Protein AF-A0AA96QPW6-F1 (afdb_monomer_lite)

Foldseek 3Di:
DPPPQPPDDDDDLRVLQLVVLVVVQVVQVVPDQDPQWPGSDLSRLQSRPWFKAAEDAADPVDAADEAPLQLQRQLVVCVVPVFWKWWDWWLFPPRDIDGGIWTADLVRYTHRSHDHGPGTGIDITFTFDPVLQVVLCVVPNGRDPPRRPCVSVVVCCGHPNDDPNGGDPRRDD

Sequence (173 aa):
MDEQIPDRAFDGDQAHLAALLWAVADIHPMRRAHPDWAYSCMEQLLLHRGHWYSPAPFPAHRERGDERHCYANATRHSRAYHLIYVEGYALGPHGLLYEHAWCARPDGTIEDPTWSDGAGLAYVGIPFTASYIAEHEQRRGTAVRLLLDPHLNDWEPLRSGWPAIAESAAANR

Structure (mmCIF, N/CA/C/O backbone):
data_AF-A0AA96QPW6-F1
#
_entry.id   AF-A0AA96QPW6-F1
#
loop_
_atom_site.group_PDB
_atom_site.id
_atom_site.type_symbol
_atom_site.label_atom_id
_atom_site.label_alt_id
_atom_site.label_comp_id
_atom_site.label_asym_id
_atom_site.label_entity_id
_atom_site.label_seq_id
_atom_site.pdbx_PDB_ins_code
_atom_site.Cartn_x
_atom_site.Cartn_y
_atom_site.Cartn_z
_atom_site.occupancy
_atom_site.B_iso_or_equiv
_atom_site.auth_seq_id
_atom_site.auth_comp_id
_atom_site.auth_asym_id
_atom_site.auth_atom_id
_atom_site.pdbx_PDB_model_num
ATOM 1 N N . MET A 1 1 ? -15.535 -7.363 20.860 1.00 34.28 1 MET A N 1
ATOM 2 C CA . MET A 1 1 ? -16.131 -8.572 20.263 1.00 34.28 1 MET A CA 1
ATOM 3 C C . MET A 1 1 ? -14.987 -9.235 19.529 1.00 34.28 1 MET A C 1
ATOM 5 O O . MET A 1 1 ? -14.546 -8.680 18.533 1.00 34.28 1 MET A O 1
ATOM 9 N N . ASP A 1 2 ? -14.412 -10.281 20.124 1.00 36.53 2 ASP A N 1
ATOM 10 C CA . ASP A 1 2 ? -13.241 -10.994 19.599 1.00 36.53 2 ASP A CA 1
ATOM 11 C C . ASP A 1 2 ? -13.639 -11.763 18.340 1.00 36.53 2 ASP A C 1
ATOM 13 O O . ASP A 1 2 ? -13.936 -12.956 18.376 1.00 36.53 2 ASP A O 1
ATOM 17 N N . GLU A 1 3 ? -13.699 -11.063 17.213 1.00 40.28 3 GLU A N 1
ATOM 18 C CA . GLU A 1 3 ? -13.632 -11.721 15.919 1.00 40.28 3 GLU A CA 1
ATOM 19 C C . GLU A 1 3 ? -12.169 -12.133 15.743 1.00 40.28 3 GLU A C 1
ATOM 21 O O . GLU A 1 3 ? -11.319 -11.339 15.343 1.00 40.28 3 GLU A O 1
ATOM 26 N N . GLN A 1 4 ? -11.862 -13.354 16.191 1.00 41.59 4 GLN A N 1
ATOM 27 C CA . GLN A 1 4 ? -10.579 -14.004 15.964 1.00 41.59 4 GLN A CA 1
ATOM 28 C C . GLN A 1 4 ? -10.261 -13.907 14.475 1.00 41.59 4 GLN A C 1
ATOM 30 O O . GLN A 1 4 ? -10.990 -14.458 13.646 1.00 41.59 4 GLN A O 1
ATOM 35 N N . ILE A 1 5 ? -9.185 -13.180 14.150 1.00 51.31 5 ILE A N 1
ATOM 36 C CA . ILE A 1 5 ? -8.600 -13.196 12.810 1.00 51.31 5 ILE A CA 1
ATOM 37 C C . ILE A 1 5 ? -8.441 -14.674 12.444 1.00 51.31 5 ILE A C 1
ATOM 39 O O . ILE A 1 5 ? -7.925 -15.426 13.279 1.00 51.31 5 ILE A O 1
ATOM 43 N N . PRO A 1 6 ? -8.935 -15.119 11.272 1.00 49.50 6 PRO A N 1
ATOM 44 C CA . PRO A 1 6 ? -8.818 -16.514 10.874 1.00 49.50 6 PRO A CA 1
ATOM 45 C C . PRO A 1 6 ? -7.376 -16.975 11.069 1.00 49.50 6 PRO A C 1
ATOM 47 O O . PRO A 1 6 ? -6.462 -16.180 10.852 1.00 49.50 6 PRO A O 1
ATOM 50 N N . ASP A 1 7 ? -7.205 -18.231 11.492 1.00 50.38 7 ASP A N 1
ATOM 51 C CA . ASP A 1 7 ? -5.924 -18.898 11.755 1.00 50.38 7 ASP A CA 1
ATOM 52 C C . ASP A 1 7 ? -5.080 -18.929 10.466 1.00 50.38 7 ASP A C 1
ATOM 54 O O . ASP A 1 7 ? -5.033 -19.904 9.716 1.00 50.38 7 ASP A O 1
ATOM 58 N N . ARG A 1 8 ? -4.529 -17.767 10.114 1.00 61.56 8 ARG A N 1
ATOM 59 C CA . ARG A 1 8 ? -3.782 -17.514 8.896 1.00 61.56 8 ARG A CA 1
ATOM 60 C C . ARG A 1 8 ? -2.329 -17.708 9.266 1.00 61.56 8 ARG A C 1
ATOM 62 O O . ARG A 1 8 ? -1.743 -16.900 9.982 1.00 61.56 8 ARG A O 1
ATOM 69 N N . ALA A 1 9 ? -1.758 -18.800 8.779 1.00 66.44 9 ALA A N 1
ATOM 70 C CA . ALA A 1 9 ? -0.334 -19.036 8.903 1.00 66.44 9 ALA A CA 1
ATOM 71 C C . ALA A 1 9 ? 0.411 -17.977 8.079 1.00 66.44 9 ALA A C 1
ATOM 73 O O . ALA A 1 9 ? 0.387 -18.007 6.849 1.00 66.44 9 ALA A O 1
ATOM 74 N N . PHE A 1 10 ? 1.039 -17.025 8.764 1.00 77.44 10 PHE A N 1
ATOM 75 C CA . PHE A 1 10 ? 2.036 -16.146 8.170 1.00 77.44 10 PHE A CA 1
ATOM 76 C C . PHE A 1 10 ? 3.399 -16.832 8.235 1.00 77.44 10 PHE A C 1
ATOM 78 O O . PHE A 1 10 ? 3.745 -17.426 9.259 1.00 77.44 10 PHE A O 1
ATOM 85 N N . ASP A 1 11 ? 4.191 -16.726 7.175 1.00 80.75 11 ASP A N 1
ATOM 86 C CA . ASP A 1 11 ? 5.573 -17.191 7.152 1.00 80.75 11 ASP A CA 1
ATOM 87 C C . ASP A 1 11 ? 6.554 -16.023 6.972 1.00 80.75 11 ASP A C 1
ATOM 89 O O . ASP A 1 11 ? 6.180 -14.914 6.583 1.00 80.75 11 ASP A O 1
ATOM 93 N N . GLY A 1 12 ? 7.814 -16.257 7.354 1.00 89.88 12 GLY A N 1
ATOM 94 C CA . GLY A 1 12 ? 8.938 -15.339 7.138 1.00 89.88 12 GLY A CA 1
ATOM 95 C C . GLY A 1 12 ? 8.624 -13.860 7.398 1.00 89.88 12 GLY A C 1
ATOM 96 O O . GLY A 1 12 ? 8.260 -13.460 8.507 1.00 89.88 12 GLY A O 1
ATOM 97 N N . ASP A 1 13 ? 8.769 -13.050 6.352 1.00 93.69 13 ASP A N 1
ATOM 98 C CA . ASP A 1 13 ? 8.591 -11.599 6.401 1.00 93.69 13 ASP A CA 1
ATOM 99 C C . ASP A 1 13 ? 7.131 -11.169 6.610 1.00 93.69 13 ASP A C 1
ATOM 101 O O . ASP A 1 13 ? 6.885 -10.128 7.222 1.00 93.69 13 ASP A O 1
ATOM 105 N N . GLN A 1 14 ? 6.145 -11.970 6.183 1.00 91.94 14 GLN A N 1
ATOM 106 C CA . GLN A 1 14 ? 4.735 -11.680 6.472 1.00 91.94 14 GLN A CA 1
ATOM 107 C C . GLN A 1 14 ? 4.437 -11.833 7.965 1.00 91.94 14 GLN A C 1
ATOM 109 O O . GLN A 1 14 ? 3.735 -11.000 8.538 1.00 91.94 14 GLN A O 1
ATOM 114 N N . ALA A 1 15 ? 5.020 -12.844 8.619 1.00 92.12 15 ALA A N 1
ATOM 115 C CA . ALA A 1 15 ? 4.881 -13.025 10.063 1.00 92.12 15 ALA A CA 1
ATOM 116 C C . ALA A 1 15 ? 5.533 -11.871 10.836 1.00 92.12 15 ALA A C 1
ATOM 118 O O . ALA A 1 15 ? 4.967 -11.380 11.814 1.00 92.12 15 ALA A O 1
ATOM 119 N N . HIS A 1 16 ? 6.691 -11.394 10.369 1.00 94.12 16 HIS A N 1
ATOM 120 C CA . HIS A 1 16 ? 7.350 -10.225 10.948 1.00 94.12 16 HIS A CA 1
ATOM 121 C C . HIS A 1 16 ? 6.497 -8.958 10.786 1.00 94.12 16 HIS A C 1
ATOM 123 O O . HIS A 1 16 ? 6.259 -8.248 11.764 1.00 94.12 16 HIS A O 1
ATOM 129 N N . LEU A 1 17 ? 5.972 -8.704 9.585 1.00 95.50 17 LEU A N 1
ATOM 130 C CA . LEU A 1 17 ? 5.077 -7.577 9.334 1.00 95.50 17 LEU A CA 1
ATOM 131 C C . LEU A 1 17 ? 3.824 -7.637 10.222 1.00 95.50 17 LEU A C 1
ATOM 133 O O . LEU A 1 17 ? 3.480 -6.642 10.859 1.00 95.50 17 LEU A O 1
ATOM 137 N N . ALA A 1 18 ? 3.182 -8.803 10.331 1.00 94.19 18 ALA A N 1
ATOM 138 C CA . ALA A 1 18 ? 2.021 -8.996 11.198 1.00 94.19 18 ALA A CA 1
ATOM 139 C C . ALA A 1 18 ? 2.353 -8.710 12.671 1.00 94.19 18 ALA A C 1
ATOM 141 O O . ALA A 1 18 ? 1.593 -8.020 13.348 1.00 94.19 18 ALA A O 1
ATOM 142 N N . ALA A 1 19 ? 3.499 -9.190 13.163 1.00 93.25 19 ALA A N 1
ATOM 143 C CA . ALA A 1 19 ? 3.938 -8.952 14.536 1.00 93.25 19 ALA A CA 1
ATOM 144 C C . ALA A 1 19 ? 4.170 -7.460 14.829 1.00 93.25 19 ALA A C 1
ATOM 146 O O . ALA A 1 19 ? 3.777 -6.977 15.891 1.00 93.25 19 ALA A O 1
ATOM 147 N N . LEU A 1 20 ? 4.763 -6.714 13.889 1.00 94.44 20 LEU A N 1
ATOM 148 C CA . LEU A 1 20 ? 4.937 -5.264 14.026 1.00 94.44 20 LEU A CA 1
ATOM 149 C C . LEU A 1 20 ? 3.591 -4.533 14.056 1.00 94.44 20 LEU A C 1
ATOM 151 O O . LEU A 1 20 ? 3.394 -3.659 14.898 1.00 94.44 20 LEU A O 1
ATOM 155 N N . LEU A 1 21 ? 2.656 -4.910 13.181 1.00 93.75 21 LEU A N 1
ATOM 156 C CA . LEU A 1 21 ? 1.317 -4.322 13.156 1.00 93.75 21 LEU A CA 1
ATOM 157 C C . LEU A 1 21 ? 0.547 -4.601 14.445 1.00 93.75 21 LEU A C 1
ATOM 159 O O . LEU A 1 21 ? -0.076 -3.683 14.967 1.00 93.75 21 LEU A O 1
ATOM 163 N N . TRP A 1 22 ? 0.638 -5.814 14.995 1.00 91.50 22 TRP A N 1
ATOM 164 C CA . TRP A 1 22 ? 0.053 -6.135 16.297 1.00 91.50 22 TRP A CA 1
ATOM 165 C C . TRP A 1 22 ? 0.667 -5.305 17.420 1.00 91.50 22 TRP A C 1
ATOM 167 O O . TRP A 1 22 ? -0.063 -4.700 18.195 1.00 91.50 22 TRP A O 1
ATOM 177 N N . ALA A 1 23 ? 1.996 -5.193 17.469 1.00 90.88 23 ALA A N 1
ATOM 178 C CA . ALA A 1 23 ? 2.666 -4.388 18.487 1.00 90.88 23 ALA A CA 1
ATOM 179 C C . ALA A 1 23 ? 2.237 -2.910 18.432 1.00 90.88 23 ALA A C 1
ATOM 181 O O . ALA A 1 23 ? 2.004 -2.290 19.470 1.00 90.88 23 ALA A O 1
ATOM 182 N N . VAL A 1 24 ? 2.091 -2.342 17.230 1.00 88.31 24 VAL A N 1
ATOM 183 C CA . VAL A 1 24 ? 1.561 -0.982 17.046 1.00 88.31 24 VAL A CA 1
ATOM 184 C C . VAL A 1 24 ? 0.086 -0.916 17.458 1.00 88.31 24 VAL A C 1
ATOM 186 O O . VAL A 1 24 ? -0.309 -0.013 18.204 1.00 88.31 24 VAL A O 1
ATOM 189 N N . ALA A 1 25 ? -0.716 -1.890 17.028 1.00 86.50 25 ALA A N 1
ATOM 190 C CA . ALA A 1 25 ? -2.132 -1.987 17.349 1.00 86.50 25 ALA A CA 1
ATOM 191 C C . ALA A 1 25 ? -2.401 -2.181 18.843 1.00 86.50 25 ALA A C 1
ATOM 193 O O . ALA A 1 25 ? -3.444 -1.735 19.283 1.00 86.50 25 ALA A O 1
ATOM 194 N N . ASP A 1 26 ? -1.492 -2.752 19.633 1.00 85.12 26 ASP A N 1
ATOM 195 C CA . ASP A 1 26 ? -1.641 -2.886 21.090 1.00 85.12 26 ASP A CA 1
ATOM 196 C C . ASP A 1 26 ? -1.308 -1.582 21.837 1.00 85.12 26 ASP A C 1
ATOM 198 O O . ASP A 1 26 ? -1.874 -1.281 22.893 1.00 85.12 26 ASP A O 1
ATOM 202 N N . ILE A 1 27 ? -0.422 -0.754 21.274 1.00 80.75 27 ILE A N 1
ATOM 203 C CA . ILE A 1 27 ? -0.050 0.549 21.845 1.00 80.75 27 ILE A CA 1
ATOM 204 C C . ILE A 1 27 ? -1.167 1.588 21.635 1.00 80.75 27 ILE A C 1
ATOM 206 O O . ILE A 1 27 ? -1.391 2.452 22.490 1.00 80.75 27 ILE A O 1
ATOM 210 N N . HIS A 1 28 ? -1.887 1.532 20.511 1.00 69.75 28 HIS A N 1
ATOM 211 C CA . HIS A 1 28 ? -2.928 2.506 20.151 1.00 69.75 28 HIS A CA 1
ATOM 212 C C . HIS A 1 28 ? -4.175 2.542 21.069 1.00 69.75 28 HIS A C 1
ATOM 214 O O . HIS A 1 28 ? -4.600 3.647 21.429 1.00 69.75 28 HIS A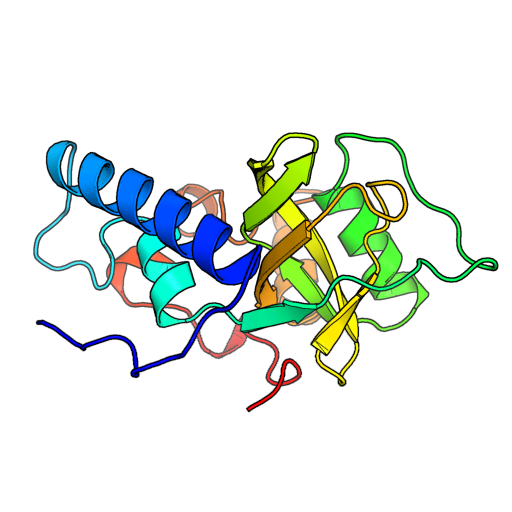 O 1
ATOM 220 N N . PRO A 1 29 ? -4.757 1.406 21.501 1.00 59.16 29 PRO A N 1
ATOM 221 C CA . PRO A 1 29 ? -5.871 1.323 22.439 1.00 59.16 29 PRO A CA 1
ATOM 222 C C . PRO A 1 29 ? -5.619 2.090 23.732 1.00 59.16 29 PRO A C 1
ATOM 224 O O . PRO A 1 29 ? -6.548 2.669 24.293 1.00 59.16 29 PRO A O 1
ATOM 227 N N . MET A 1 30 ? -4.356 2.199 24.159 1.00 50.81 30 MET A N 1
ATOM 228 C CA . MET A 1 30 ? -3.974 2.972 25.341 1.00 50.81 30 MET A CA 1
ATOM 229 C C . MET A 1 30 ? -4.157 4.488 25.176 1.00 50.81 30 MET A C 1
ATOM 231 O O . MET A 1 30 ? -4.054 5.218 26.162 1.00 50.81 30 MET A O 1
ATOM 235 N N . ARG A 1 31 ? -4.410 4.995 23.957 1.00 54.91 31 ARG A N 1
ATOM 236 C CA . ARG A 1 31 ? -4.382 6.435 23.669 1.00 54.91 31 ARG A CA 1
ATOM 237 C C . ARG A 1 31 ? -5.716 7.108 23.357 1.00 54.91 31 ARG A C 1
ATOM 239 O O . ARG A 1 31 ? -5.717 8.320 23.548 1.00 54.91 31 ARG A O 1
ATOM 246 N N . ARG A 1 32 ? -6.790 6.415 22.916 1.00 57.09 32 ARG A N 1
ATOM 247 C CA . ARG A 1 32 ? -8.178 6.949 22.696 1.00 57.09 32 ARG A CA 1
ATOM 248 C C . ARG A 1 32 ? -9.088 5.988 21.885 1.00 57.09 32 ARG A C 1
ATOM 250 O O . ARG A 1 32 ? -9.737 6.416 20.935 1.00 57.09 32 ARG A O 1
ATOM 257 N N . ALA A 1 33 ? -9.163 4.693 22.199 1.00 59.22 33 ALA A N 1
ATOM 258 C CA . ALA A 1 33 ? -10.169 3.857 21.527 1.00 59.22 33 ALA A CA 1
ATOM 259 C C . ALA A 1 33 ? -11.586 4.286 21.964 1.00 59.22 33 ALA A C 1
ATOM 261 O O . ALA A 1 33 ? -11.882 4.320 23.159 1.00 59.22 33 ALA A O 1
ATOM 262 N N . HIS A 1 34 ? -12.454 4.643 21.013 1.00 67.94 34 HIS A N 1
ATOM 263 C CA . HIS A 1 34 ? -13.874 4.850 21.296 1.00 67.94 34 HIS A CA 1
ATOM 264 C C . HIS A 1 34 ? -14.546 3.468 21.366 1.00 67.94 34 HIS A C 1
ATOM 266 O O . HIS A 1 34 ? -14.406 2.700 20.415 1.00 67.94 34 HIS A O 1
ATOM 272 N N . PRO A 1 35 ? -15.260 3.124 22.453 1.00 70.88 35 PRO A N 1
ATOM 273 C CA . PRO A 1 35 ? -15.728 1.754 22.700 1.00 70.88 35 PRO A CA 1
ATOM 274 C C . PRO A 1 35 ? -16.680 1.217 21.620 1.00 70.88 35 PRO A C 1
ATOM 276 O O . PRO A 1 35 ? -16.753 0.009 21.423 1.00 70.88 35 PRO A O 1
ATOM 279 N N . ASP A 1 36 ? -17.365 2.113 20.906 1.00 81.38 36 ASP A N 1
ATOM 280 C CA . ASP A 1 36 ? -18.332 1.759 19.858 1.00 81.38 36 ASP A CA 1
ATOM 281 C C . ASP A 1 36 ? -17.742 1.696 18.435 1.00 81.38 36 ASP A C 1
ATOM 283 O O . ASP A 1 36 ? -18.491 1.552 17.471 1.00 81.38 36 ASP A O 1
ATOM 287 N N . TRP A 1 37 ? -16.429 1.876 18.261 1.00 83.81 37 TRP A N 1
ATOM 288 C CA . TRP A 1 37 ? -15.801 1.801 16.936 1.00 83.81 37 TRP A CA 1
ATOM 289 C C . TRP A 1 37 ? -15.466 0.354 16.570 1.00 83.81 37 TRP A C 1
ATOM 291 O O . TRP A 1 37 ? -15.017 -0.419 17.413 1.00 83.81 37 TRP A O 1
ATOM 301 N N . ALA A 1 38 ? -15.654 0.002 15.296 1.00 85.12 38 ALA A N 1
ATOM 302 C CA . ALA A 1 38 ? -15.330 -1.321 14.767 1.00 85.12 38 ALA A CA 1
ATOM 303 C C . ALA A 1 38 ? -13.835 -1.670 14.895 1.00 85.12 38 ALA A C 1
ATOM 305 O O . ALA A 1 38 ? -13.500 -2.825 15.151 1.00 85.12 38 ALA A O 1
ATOM 306 N N . TYR A 1 39 ? -12.952 -0.677 14.747 1.00 85.56 39 TYR A N 1
ATOM 307 C CA . TYR A 1 39 ? -11.502 -0.818 14.893 1.00 85.56 39 TYR A CA 1
ATOM 308 C C . TYR A 1 39 ? -10.920 0.355 15.691 1.00 85.56 39 TYR A C 1
ATOM 310 O O . TYR A 1 39 ? -11.350 1.500 15.542 1.00 85.56 39 TYR A O 1
ATOM 318 N N . SER A 1 40 ? -9.903 0.101 16.516 1.00 83.00 40 SER A N 1
ATOM 319 C CA . SER A 1 40 ? -9.226 1.135 17.311 1.00 83.00 40 SER A CA 1
ATOM 320 C C . SER A 1 40 ? -8.160 1.916 16.538 1.00 83.00 40 SER A C 1
ATOM 322 O O . SER A 1 40 ? -7.797 3.019 16.947 1.00 83.00 40 SER A O 1
ATOM 324 N N . CYS A 1 41 ? -7.632 1.347 15.453 1.00 86.31 41 CYS A N 1
ATOM 325 C CA . CYS A 1 41 ? -6.579 1.930 14.621 1.00 86.31 41 CYS A CA 1
ATOM 326 C C . CYS A 1 41 ? -6.552 1.284 13.222 1.00 86.31 41 CYS A C 1
ATOM 328 O O . CYS A 1 41 ? -7.237 0.288 12.971 1.00 86.31 41 CYS A O 1
ATOM 330 N N . MET A 1 42 ? -5.763 1.856 12.306 1.00 87.00 42 MET A N 1
ATOM 331 C CA . MET A 1 42 ? -5.656 1.372 10.922 1.00 87.00 42 MET A CA 1
ATOM 332 C C . MET A 1 42 ? -4.917 0.037 10.822 1.00 87.00 42 MET A C 1
ATOM 334 O O . MET A 1 42 ? -5.247 -0.783 9.971 1.00 87.00 42 MET A O 1
ATOM 338 N N . GLU A 1 43 ? -3.954 -0.213 11.706 1.00 91.44 43 GLU A N 1
ATOM 339 C CA . GLU A 1 43 ? -3.200 -1.465 11.770 1.00 91.44 43 GLU A CA 1
ATOM 340 C C . GLU A 1 43 ? -4.129 -2.629 12.101 1.00 91.44 43 GLU A C 1
ATOM 342 O O . GLU A 1 43 ? -4.088 -3.655 11.428 1.00 91.44 43 GLU A O 1
ATOM 347 N N . GLN A 1 44 ? -5.025 -2.448 13.079 1.00 88.25 44 GLN A N 1
ATOM 348 C CA . GLN A 1 44 ? -6.034 -3.452 13.415 1.00 88.25 44 GLN A CA 1
ATOM 349 C C . GLN A 1 44 ? -6.993 -3.692 12.243 1.00 88.25 44 GLN A C 1
ATOM 351 O O . GLN A 1 44 ? -7.296 -4.840 11.918 1.00 88.25 44 GLN A O 1
ATOM 356 N N . LEU A 1 45 ? -7.436 -2.622 11.572 1.00 88.19 45 LEU A N 1
ATOM 357 C CA . LEU A 1 45 ? -8.267 -2.740 10.374 1.00 88.19 45 LEU A CA 1
ATOM 358 C C . LEU A 1 45 ? -7.560 -3.569 9.294 1.00 88.19 45 LEU A C 1
ATOM 360 O O . LEU A 1 45 ? -8.162 -4.485 8.738 1.00 88.19 45 LEU A O 1
ATOM 364 N N . LEU A 1 46 ? -6.284 -3.293 9.023 1.00 90.12 46 LEU A N 1
ATOM 365 C CA . LEU A 1 46 ? -5.489 -4.021 8.034 1.00 90.12 46 LEU A CA 1
ATOM 366 C C . LEU A 1 46 ? -5.201 -5.467 8.435 1.00 90.12 46 LEU A C 1
ATOM 368 O O . LEU A 1 46 ? -5.225 -6.341 7.577 1.00 90.12 46 LEU A O 1
ATOM 372 N N . LEU A 1 47 ? -4.979 -5.751 9.715 1.00 90.31 47 LEU A N 1
ATOM 373 C CA . LEU A 1 47 ? -4.825 -7.125 10.191 1.00 90.31 47 LEU A CA 1
ATOM 374 C C . LEU A 1 47 ? -6.100 -7.950 9.945 1.00 90.31 47 LEU A C 1
ATOM 376 O O . LEU A 1 47 ? -6.010 -9.124 9.596 1.00 90.31 47 LEU A O 1
ATOM 380 N N . HIS A 1 48 ? -7.279 -7.335 10.085 1.00 86.94 48 HIS A N 1
ATOM 381 C CA . HIS A 1 48 ? -8.570 -8.017 9.947 1.00 86.94 48 HIS A CA 1
ATOM 382 C C . HIS A 1 48 ? -9.090 -8.067 8.502 1.00 86.94 48 HIS A C 1
ATOM 384 O O . HIS A 1 48 ? -9.785 -9.012 8.130 1.00 86.94 48 HIS A O 1
ATOM 390 N N . ARG A 1 49 ? -8.824 -7.029 7.701 1.00 86.50 49 ARG A N 1
ATOM 391 C CA . ARG A 1 49 ? -9.431 -6.822 6.370 1.00 86.50 49 ARG A CA 1
ATOM 392 C C . ARG A 1 49 ? -8.417 -6.661 5.242 1.00 86.50 49 ARG A C 1
ATOM 394 O O . ARG A 1 49 ? -8.808 -6.639 4.082 1.00 86.50 49 ARG A O 1
ATOM 401 N N . GLY A 1 50 ? -7.139 -6.512 5.567 1.00 90.44 50 GLY A N 1
ATOM 402 C CA . GLY A 1 50 ? -6.079 -6.318 4.592 1.00 90.44 50 GLY A CA 1
ATOM 403 C C . GLY A 1 50 ? -5.829 -7.562 3.750 1.00 90.44 50 GLY A C 1
ATOM 404 O O . GLY A 1 50 ? -5.881 -8.699 4.222 1.00 90.44 50 GLY A O 1
ATOM 405 N N . HIS A 1 51 ? -5.493 -7.318 2.491 1.00 91.88 51 HIS A N 1
ATOM 406 C CA . HIS A 1 51 ? -5.000 -8.333 1.575 1.00 91.88 51 HIS A CA 1
ATOM 407 C C . HIS A 1 51 ? -3.486 -8.398 1.676 1.00 91.88 51 HIS A C 1
ATOM 409 O O . HIS A 1 51 ? -2.814 -7.366 1.695 1.00 91.88 51 HIS A O 1
ATOM 415 N N . TRP A 1 52 ? -2.958 -9.614 1.736 1.00 93.50 52 TRP A N 1
ATOM 416 C CA . TRP A 1 52 ? -1.523 -9.869 1.784 1.00 93.50 52 TRP A CA 1
ATOM 417 C C . TRP A 1 52 ? -0.999 -10.095 0.377 1.00 93.50 52 TRP A C 1
ATOM 419 O O . TRP A 1 52 ? -1.594 -10.852 -0.389 1.00 93.50 52 TRP A O 1
ATOM 429 N N . TYR A 1 53 ? 0.123 -9.461 0.059 1.00 94.12 53 TYR A N 1
ATOM 430 C CA . TYR A 1 53 ? 0.705 -9.517 -1.273 1.00 94.12 53 TYR A CA 1
ATOM 431 C C . TYR A 1 53 ? 2.145 -10.016 -1.241 1.00 94.12 53 TYR A C 1
ATOM 433 O O . TYR A 1 53 ? 2.871 -9.849 -0.255 1.00 94.12 53 TYR A O 1
ATOM 441 N N . SER A 1 54 ? 2.556 -10.615 -2.3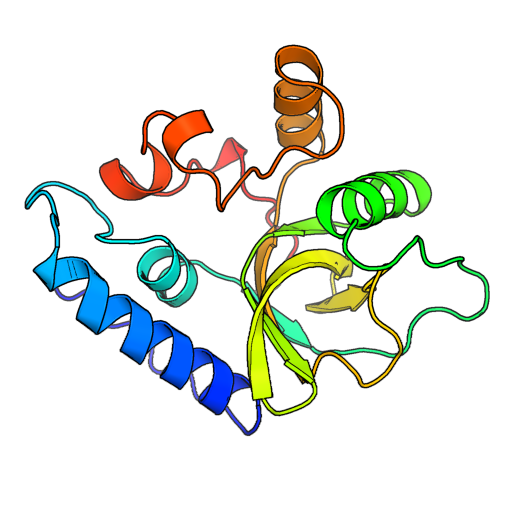54 1.00 91.69 54 SER A N 1
ATOM 442 C CA . SER A 1 54 ? 3.907 -11.138 -2.533 1.00 91.69 54 SER A CA 1
ATOM 443 C C . SER A 1 54 ? 4.775 -10.144 -3.312 1.00 91.69 54 SER A C 1
ATOM 445 O O . SER A 1 54 ? 4.361 -9.688 -4.387 1.00 91.69 54 SER A O 1
ATOM 447 N N . PRO A 1 55 ? 5.989 -9.825 -2.820 1.00 93.94 55 PRO A N 1
ATOM 448 C CA . PRO A 1 55 ? 6.976 -9.095 -3.605 1.00 93.94 55 PRO A CA 1
ATOM 449 C C . PRO A 1 55 ? 7.264 -9.819 -4.924 1.00 93.94 55 PRO A C 1
ATOM 451 O O . PRO A 1 55 ? 7.353 -11.047 -4.967 1.00 93.94 55 PRO A O 1
ATOM 454 N N . ALA A 1 56 ? 7.440 -9.059 -6.000 1.00 93.88 56 ALA A N 1
ATOM 455 C CA . ALA A 1 56 ? 7.841 -9.587 -7.298 1.00 93.88 56 ALA A CA 1
ATOM 456 C C . ALA A 1 56 ? 8.799 -8.610 -7.996 1.00 93.88 56 ALA A C 1
ATOM 458 O O . ALA A 1 56 ? 8.715 -7.405 -7.744 1.00 93.88 56 ALA A O 1
ATOM 459 N N . PRO A 1 57 ? 9.687 -9.100 -8.884 1.00 95.06 57 PRO A N 1
ATOM 460 C CA . PRO A 1 57 ? 10.542 -8.231 -9.680 1.00 95.06 57 PRO A CA 1
ATOM 461 C C . PRO A 1 57 ? 9.722 -7.229 -10.490 1.00 95.06 57 PRO A C 1
ATOM 463 O O . PRO A 1 57 ? 8.700 -7.572 -11.102 1.00 95.06 57 PRO A O 1
ATOM 466 N N . PHE A 1 58 ? 10.184 -5.987 -10.523 1.00 96.38 58 PHE A N 1
ATOM 467 C CA . PHE A 1 58 ? 9.523 -4.947 -11.288 1.00 96.38 58 PHE A CA 1
ATOM 468 C C . PHE A 1 58 ? 9.750 -5.149 -12.790 1.00 96.38 58 PHE A C 1
ATOM 470 O O . PHE A 1 58 ? 10.858 -5.492 -13.213 1.00 96.38 58 PHE A O 1
ATOM 477 N N . PRO A 1 59 ? 8.729 -4.934 -13.638 1.00 95.12 59 PRO A N 1
ATOM 478 C CA . PRO A 1 59 ? 8.885 -5.154 -15.069 1.00 95.12 59 PRO A CA 1
ATOM 479 C C . PRO A 1 59 ? 9.947 -4.235 -15.684 1.00 95.12 59 PRO A C 1
ATOM 481 O O . PRO A 1 59 ? 9.819 -3.016 -15.647 1.00 95.12 59 PRO A O 1
ATOM 484 N N . ALA A 1 60 ? 10.952 -4.823 -16.341 1.00 93.12 60 ALA A N 1
ATOM 485 C CA . ALA A 1 60 ? 12.097 -4.096 -16.905 1.00 93.12 60 ALA A CA 1
ATOM 486 C C . ALA A 1 60 ? 11.745 -3.034 -17.969 1.00 93.12 60 ALA A C 1
ATOM 488 O O . ALA A 1 60 ? 12.561 -2.172 -18.270 1.00 93.12 60 ALA A O 1
ATOM 489 N N . HIS A 1 61 ? 10.547 -3.102 -18.559 1.00 93.56 61 HIS A N 1
ATOM 490 C CA . HIS A 1 61 ? 10.063 -2.155 -19.570 1.00 93.56 61 HIS A CA 1
ATOM 491 C C . HIS A 1 61 ? 9.237 -1.000 -18.979 1.00 93.56 61 HIS A C 1
ATOM 493 O O . HIS A 1 61 ? 8.656 -0.224 -19.735 1.00 93.56 61 HIS A O 1
ATOM 499 N N . ARG A 1 62 ? 9.116 -0.922 -17.649 1.00 94.94 62 ARG A N 1
ATOM 500 C CA . ARG A 1 62 ? 8.362 0.119 -16.946 1.00 94.94 62 ARG A CA 1
ATOM 501 C C . ARG A 1 62 ? 9.321 0.997 -16.158 1.00 94.94 62 ARG A C 1
ATOM 503 O O . ARG A 1 62 ? 10.365 0.542 -15.699 1.00 94.94 62 ARG A O 1
ATOM 510 N N . GLU A 1 63 ? 8.940 2.251 -15.981 1.00 92.44 63 GLU A N 1
ATOM 511 C CA . GLU A 1 63 ? 9.719 3.218 -15.215 1.00 92.44 63 GLU A CA 1
ATOM 512 C C . GLU A 1 63 ? 9.176 3.338 -13.793 1.00 92.44 63 GLU A C 1
ATOM 514 O O . GLU A 1 63 ? 7.961 3.396 -13.576 1.00 92.44 63 GLU A O 1
ATOM 519 N N . ARG A 1 64 ? 10.090 3.394 -12.822 1.00 94.94 64 ARG A N 1
ATOM 520 C CA . ARG A 1 64 ? 9.762 3.794 -11.452 1.00 94.94 64 ARG A CA 1
ATOM 521 C C . ARG A 1 64 ? 9.703 5.313 -11.358 1.00 94.94 64 ARG A C 1
ATOM 523 O O . ARG A 1 64 ? 10.311 6.020 -12.156 1.00 94.94 64 ARG A O 1
ATOM 530 N N . GLY A 1 65 ? 8.955 5.805 -10.382 1.00 94.12 65 GLY A N 1
ATOM 531 C CA . GLY A 1 65 ? 9.006 7.205 -9.992 1.00 94.12 65 GLY A CA 1
ATOM 532 C C . GLY A 1 65 ? 9.990 7.450 -8.855 1.00 94.12 65 GLY A C 1
ATOM 533 O O . GLY A 1 65 ? 10.656 6.536 -8.371 1.00 94.12 65 GLY A O 1
ATOM 534 N N . ASP A 1 66 ? 10.041 8.702 -8.414 1.00 93.69 66 ASP A N 1
ATOM 535 C CA . ASP A 1 66 ? 10.952 9.129 -7.356 1.00 93.69 66 ASP A CA 1
ATOM 536 C C . ASP A 1 66 ? 10.613 8.488 -6.005 1.00 93.69 66 ASP A C 1
ATOM 538 O O . ASP A 1 66 ? 9.441 8.292 -5.656 1.00 93.69 66 ASP A O 1
ATOM 542 N N . GLU A 1 67 ? 11.646 8.224 -5.206 1.00 92.00 67 GLU A N 1
ATOM 543 C CA . GLU A 1 67 ? 11.492 7.780 -3.823 1.00 92.00 67 GLU A CA 1
ATOM 544 C C . GLU A 1 67 ? 10.645 8.761 -2.998 1.00 92.00 67 GLU A C 1
ATOM 546 O O . GLU A 1 67 ? 10.681 9.976 -3.204 1.00 92.00 67 GLU A O 1
ATOM 551 N N . ARG A 1 68 ? 9.926 8.231 -1.997 1.00 91.12 68 ARG A N 1
ATOM 552 C CA . ARG A 1 68 ? 9.018 8.971 -1.091 1.00 91.12 68 ARG A CA 1
ATOM 553 C C . ARG A 1 68 ? 7.750 9.528 -1.748 1.00 91.12 68 ARG A C 1
ATOM 555 O O . ARG A 1 68 ? 6.941 10.141 -1.060 1.00 91.12 68 ARG A O 1
ATOM 562 N N . HIS A 1 69 ? 7.521 9.265 -3.033 1.00 93.38 69 HIS A N 1
ATOM 563 C CA . HIS A 1 69 ? 6.290 9.631 -3.741 1.00 93.38 69 HIS A CA 1
ATOM 564 C C . HIS A 1 69 ? 5.379 8.416 -4.005 1.00 93.38 69 HIS A C 1
ATOM 566 O O . HIS A 1 69 ? 4.746 8.334 -5.057 1.00 93.38 69 HIS A O 1
ATOM 572 N N . CYS A 1 70 ? 5.291 7.465 -3.065 1.00 95.38 70 CYS A N 1
ATOM 573 C CA . CYS A 1 70 ? 4.629 6.171 -3.284 1.00 95.38 70 CYS A CA 1
ATOM 574 C C . CYS A 1 70 ? 3.167 6.270 -3.731 1.00 95.38 70 CYS A C 1
ATOM 576 O O . CYS A 1 70 ? 2.812 5.680 -4.748 1.00 95.38 70 CYS A O 1
ATOM 578 N N . TYR A 1 71 ? 2.351 7.091 -3.070 1.00 93.94 71 TYR A N 1
ATOM 579 C CA . TYR A 1 71 ? 0.945 7.311 -3.437 1.00 93.94 71 TYR A CA 1
ATOM 580 C C . TYR A 1 71 ? 0.789 7.870 -4.863 1.00 93.94 71 TYR A C 1
ATOM 582 O O . TYR A 1 71 ? -0.004 7.370 -5.665 1.00 93.94 71 TYR A O 1
ATOM 590 N N . ALA A 1 72 ? 1.602 8.870 -5.223 1.00 92.94 72 ALA A N 1
ATOM 591 C CA . ALA A 1 72 ? 1.599 9.468 -6.560 1.00 92.94 72 ALA A CA 1
ATOM 592 C C . ALA A 1 72 ? 2.062 8.474 -7.635 1.00 92.94 72 ALA A C 1
ATOM 594 O O . ALA A 1 72 ? 1.438 8.347 -8.692 1.00 92.94 72 ALA A O 1
ATOM 595 N N . ASN A 1 73 ? 3.155 7.759 -7.359 1.00 96.12 73 ASN A N 1
ATOM 596 C CA . ASN A 1 73 ? 3.735 6.782 -8.269 1.00 96.12 73 ASN A CA 1
ATOM 597 C C . ASN A 1 73 ? 2.767 5.625 -8.509 1.00 96.12 73 ASN A C 1
ATOM 599 O O . ASN A 1 73 ? 2.485 5.314 -9.662 1.00 96.12 73 ASN A O 1
ATOM 603 N N . ALA A 1 74 ? 2.205 5.039 -7.451 1.00 96.06 74 ALA A N 1
ATOM 604 C CA . ALA A 1 74 ? 1.240 3.949 -7.545 1.00 96.06 74 ALA A CA 1
ATOM 605 C C . ALA A 1 74 ? -0.053 4.379 -8.248 1.00 96.06 74 ALA A C 1
ATOM 607 O O . ALA A 1 74 ? -0.575 3.629 -9.069 1.00 96.06 74 ALA A O 1
ATOM 608 N N . THR A 1 75 ? -0.537 5.603 -8.027 1.00 94.06 75 THR A N 1
ATOM 609 C CA . THR A 1 75 ? -1.723 6.109 -8.737 1.00 94.06 75 THR A CA 1
ATOM 610 C C . THR A 1 75 ? -1.461 6.282 -10.236 1.00 94.06 75 THR A C 1
ATOM 612 O O . THR A 1 75 ? -2.274 5.886 -11.071 1.00 94.06 75 THR A O 1
ATOM 615 N N . ARG A 1 76 ? -0.309 6.852 -10.616 1.00 93.81 76 ARG A N 1
ATOM 616 C CA . ARG A 1 76 ? 0.086 6.977 -12.029 1.00 93.81 76 ARG A CA 1
ATOM 617 C C . ARG A 1 76 ? 0.287 5.604 -12.673 1.00 93.81 76 ARG A C 1
ATOM 619 O O . ARG A 1 76 ? -0.157 5.387 -13.799 1.00 93.81 76 ARG A O 1
ATOM 626 N N . HIS A 1 77 ? 0.931 4.688 -11.956 1.00 95.94 77 HIS A N 1
ATOM 627 C CA . HIS A 1 77 ? 1.258 3.345 -12.431 1.00 95.94 77 HIS A CA 1
ATOM 628 C C . HIS A 1 77 ? 0.010 2.483 -12.630 1.00 95.94 77 HIS A C 1
ATOM 630 O O . HIS A 1 77 ? -0.137 1.852 -13.676 1.00 95.94 77 HIS A O 1
ATOM 636 N N . SER A 1 78 ? -0.938 2.523 -11.690 1.00 94.81 78 SER A N 1
ATOM 637 C CA . SER A 1 78 ? -2.207 1.794 -11.803 1.00 94.81 78 SER A CA 1
ATOM 638 C C . SER A 1 78 ? -3.008 2.237 -13.025 1.00 94.81 78 SER A C 1
ATOM 640 O O . SER A 1 78 ? -3.532 1.399 -13.756 1.00 94.81 78 SER A O 1
ATOM 642 N N . ARG A 1 79 ? -3.028 3.543 -13.315 1.00 92.81 79 ARG A N 1
ATOM 643 C CA . ARG A 1 79 ? -3.680 4.114 -14.503 1.00 92.81 79 ARG A CA 1
ATOM 644 C C . ARG A 1 79 ? -2.997 3.713 -15.799 1.00 92.81 79 ARG A C 1
ATOM 646 O O . ARG A 1 79 ? -3.682 3.334 -16.743 1.00 92.81 79 ARG A O 1
ATOM 653 N N . ALA A 1 80 ? -1.670 3.805 -15.842 1.00 94.69 80 ALA A N 1
ATOM 654 C CA . ALA A 1 80 ? -0.894 3.516 -17.044 1.00 94.69 80 ALA A CA 1
ATOM 655 C C . ALA A 1 80 ? -0.986 2.041 -17.462 1.00 94.69 80 ALA A C 1
ATOM 657 O O . ALA A 1 80 ? -0.991 1.743 -18.653 1.00 94.69 80 ALA A O 1
ATOM 658 N N . TYR A 1 81 ? -1.075 1.130 -16.490 1.00 94.62 81 TYR A N 1
ATOM 659 C CA . TYR A 1 81 ? -0.998 -0.313 -16.734 1.00 94.62 81 TYR A CA 1
ATOM 660 C C . TYR A 1 81 ? -2.257 -1.090 -16.338 1.00 94.62 81 TYR A C 1
ATOM 662 O O . TYR A 1 81 ? -2.232 -2.319 -16.346 1.00 94.62 81 TYR A O 1
ATOM 670 N N . HIS A 1 82 ? -3.346 -0.392 -16.006 1.00 93.00 82 HIS A N 1
ATOM 671 C CA . HIS A 1 82 ? -4.618 -0.975 -15.565 1.00 93.00 82 HIS A CA 1
ATOM 672 C C . HIS A 1 82 ? -4.461 -1.980 -14.409 1.00 93.00 82 HIS A C 1
ATOM 674 O O . HIS A 1 82 ? -5.083 -3.042 -14.398 1.00 93.00 82 HIS A O 1
ATOM 680 N N . LEU A 1 83 ? -3.606 -1.640 -13.442 1.00 94.44 83 LEU A N 1
ATOM 681 C CA . LEU A 1 83 ? -3.372 -2.438 -12.238 1.00 94.44 83 LEU A CA 1
ATOM 682 C C . LEU A 1 83 ? -4.262 -1.979 -11.082 1.00 94.44 83 LEU A C 1
ATOM 684 O O . LEU A 1 83 ? -4.835 -0.890 -11.104 1.00 94.44 83 LEU A O 1
ATOM 688 N N . ILE A 1 84 ? -4.347 -2.807 -10.045 1.00 94.94 84 ILE A N 1
ATOM 689 C CA . ILE A 1 84 ? -5.103 -2.499 -8.832 1.00 94.94 84 ILE A CA 1
ATOM 690 C C . ILE A 1 84 ? -4.237 -1.601 -7.955 1.00 94.94 84 ILE A C 1
ATOM 692 O O . ILE A 1 84 ? -3.151 -2.008 -7.561 1.00 94.94 84 ILE A O 1
ATOM 696 N N . TYR A 1 85 ? -4.690 -0.392 -7.640 1.00 95.19 85 TYR A N 1
ATOM 697 C CA . TYR A 1 85 ? -4.008 0.466 -6.670 1.00 95.19 85 TYR A CA 1
ATOM 698 C C . TYR A 1 85 ? -4.282 -0.025 -5.247 1.00 95.19 85 TYR A C 1
ATOM 700 O O . TYR A 1 85 ? -5.425 -0.345 -4.920 1.00 95.19 85 TYR A O 1
ATOM 708 N N . VAL A 1 86 ? -3.251 -0.071 -4.408 1.00 95.81 86 VAL A N 1
ATOM 709 C CA . VAL A 1 86 ? -3.336 -0.565 -3.031 1.00 95.81 86 VAL A CA 1
ATOM 710 C C . VAL A 1 86 ? -2.621 0.406 -2.099 1.00 95.81 86 VAL A C 1
ATOM 712 O O . VAL A 1 86 ? -1.521 0.859 -2.417 1.00 95.81 86 VAL A O 1
ATOM 715 N N . GLU A 1 87 ? -3.218 0.679 -0.938 1.00 95.31 87 GLU A N 1
ATOM 716 C CA . GLU A 1 87 ? -2.538 1.342 0.183 1.00 95.31 87 GLU A CA 1
ATOM 717 C C . GLU A 1 87 ? -2.526 0.446 1.413 1.00 95.31 87 GLU A C 1
ATOM 719 O O . GLU A 1 87 ? -3.471 -0.308 1.659 1.00 95.31 87 GLU A O 1
ATOM 724 N N . GLY A 1 88 ? -1.473 0.556 2.214 1.00 95.81 88 GLY A N 1
ATOM 725 C CA . GLY A 1 88 ? -1.342 -0.191 3.453 1.00 95.81 88 GLY A CA 1
ATOM 726 C C . GLY A 1 88 ? 0.051 -0.084 4.038 1.00 95.81 88 GLY A C 1
ATOM 727 O O . GLY A 1 88 ? 0.709 0.948 3.915 1.00 95.81 88 GLY A O 1
ATOM 728 N N . TYR A 1 89 ? 0.501 -1.164 4.664 1.00 96.94 89 TYR A N 1
ATOM 729 C CA . TYR A 1 89 ? 1.831 -1.254 5.241 1.00 96.94 89 TYR A CA 1
ATOM 730 C C . TYR A 1 89 ? 2.721 -2.213 4.460 1.00 96.94 89 TYR A C 1
ATOM 732 O O . TYR A 1 89 ? 2.291 -3.286 4.029 1.00 96.94 89 TYR A O 1
ATOM 740 N N . ALA A 1 90 ? 3.987 -1.832 4.329 1.00 96.94 90 ALA A N 1
ATOM 741 C CA . ALA A 1 90 ? 5.041 -2.664 3.779 1.00 96.94 90 ALA A CA 1
ATOM 742 C C . ALA A 1 90 ? 6.177 -2.834 4.792 1.00 96.94 90 ALA A C 1
ATOM 744 O O . ALA A 1 90 ? 6.542 -1.895 5.507 1.00 96.94 90 ALA A O 1
ATOM 745 N N . LEU A 1 91 ? 6.755 -4.032 4.825 1.00 96.88 91 LEU A N 1
ATOM 746 C CA . LEU A 1 91 ? 8.023 -4.293 5.490 1.00 96.88 91 LEU A CA 1
ATOM 747 C C . LEU A 1 91 ? 9.145 -3.913 4.522 1.00 96.88 91 LEU A C 1
ATOM 749 O O . LEU A 1 91 ? 9.334 -4.573 3.502 1.00 96.88 91 LEU A O 1
ATOM 753 N N . GLY A 1 92 ? 9.834 -2.817 4.811 1.00 93.19 92 GLY A N 1
ATOM 754 C CA . GLY A 1 92 ? 10.894 -2.273 3.969 1.00 93.19 92 GLY A CA 1
ATOM 755 C C . GLY A 1 92 ? 12.295 -2.749 4.364 1.00 93.19 92 GLY A C 1
ATOM 756 O O . GLY A 1 92 ? 12.453 -3.677 5.170 1.00 93.19 92 GLY A O 1
ATOM 757 N N . PRO A 1 93 ? 13.338 -2.072 3.850 1.00 86.50 93 PRO A N 1
ATOM 758 C CA . PRO A 1 93 ? 14.720 -2.388 4.171 1.00 86.50 93 PRO A CA 1
ATOM 759 C C . PRO A 1 93 ? 14.964 -2.380 5.679 1.00 86.50 93 PRO A C 1
ATOM 761 O O . PRO A 1 93 ? 14.394 -1.576 6.418 1.00 86.50 93 PRO A O 1
ATOM 764 N N . HIS A 1 94 ? 15.836 -3.278 6.135 1.00 88.25 94 HIS A N 1
ATOM 765 C CA . HIS A 1 94 ? 16.153 -3.464 7.555 1.00 88.25 94 HIS A CA 1
ATOM 766 C C . HIS A 1 94 ? 14.965 -3.913 8.428 1.00 88.25 94 HIS A C 1
ATOM 768 O O . HIS A 1 94 ? 15.061 -3.846 9.651 1.00 88.25 94 HIS A O 1
ATOM 774 N N . GLY A 1 95 ? 13.870 -4.394 7.825 1.00 87.94 95 GLY A N 1
ATOM 775 C CA . GLY A 1 95 ? 12.711 -4.906 8.558 1.00 87.94 95 GLY A CA 1
ATOM 776 C C . GLY A 1 95 ? 11.884 -3.809 9.228 1.00 87.94 95 GLY A C 1
ATOM 777 O O . GLY A 1 95 ? 11.267 -4.054 10.261 1.00 87.94 95 GLY A O 1
ATOM 778 N N . LEU A 1 96 ? 11.904 -2.592 8.681 1.00 92.75 96 LEU A N 1
ATOM 779 C CA . LEU A 1 96 ? 11.139 -1.464 9.209 1.00 92.75 96 LEU A CA 1
ATOM 780 C C . LEU A 1 96 ? 9.745 -1.390 8.578 1.00 92.75 96 LEU A C 1
ATOM 782 O O . LEU A 1 96 ? 9.560 -1.708 7.404 1.00 92.75 96 LEU A O 1
ATOM 786 N N . LEU A 1 97 ? 8.770 -0.942 9.368 1.00 95.06 97 LEU A N 1
ATOM 787 C CA . LEU A 1 97 ? 7.385 -0.759 8.944 1.00 95.06 97 LEU A CA 1
ATOM 788 C C . LEU A 1 97 ? 7.209 0.591 8.234 1.00 95.06 97 LEU A C 1
ATOM 790 O O . LEU A 1 97 ? 7.573 1.628 8.791 1.00 95.06 97 LEU A O 1
ATOM 794 N N . TYR A 1 98 ? 6.604 0.587 7.045 1.00 95.19 98 TYR A N 1
ATOM 795 C CA . TYR A 1 98 ? 6.306 1.802 6.284 1.00 95.19 98 TYR A CA 1
ATOM 796 C C . TYR A 1 98 ? 4.856 1.843 5.826 1.00 95.19 98 TYR A C 1
ATOM 798 O O . TYR A 1 98 ? 4.354 0.880 5.251 1.00 95.19 98 TYR A O 1
ATOM 806 N N . GLU A 1 99 ? 4.217 2.994 6.017 1.00 95.19 99 GLU A N 1
ATOM 807 C CA . GLU A 1 99 ? 3.019 3.367 5.268 1.00 95.19 99 GLU A CA 1
ATOM 808 C C . GLU A 1 99 ? 3.378 3.475 3.785 1.00 95.19 99 GLU A C 1
ATOM 810 O O . GLU A 1 99 ? 4.304 4.208 3.419 1.00 95.19 99 GLU A O 1
ATOM 815 N N . HIS A 1 100 ? 2.671 2.751 2.924 1.00 96.69 100 HIS A N 1
ATOM 816 C CA . HIS A 1 100 ? 3.073 2.626 1.532 1.00 96.69 100 HIS A CA 1
ATOM 817 C C . HIS A 1 100 ? 1.898 2.427 0.581 1.00 96.69 100 HIS A C 1
ATOM 819 O O . HIS A 1 100 ? 0.808 2.009 0.975 1.00 96.69 100 HIS A O 1
ATOM 825 N N . ALA A 1 101 ? 2.154 2.705 -0.695 1.00 96.69 101 ALA A N 1
ATOM 826 C CA . ALA A 1 101 ? 1.221 2.461 -1.783 1.00 96.69 101 ALA A CA 1
ATOM 827 C C . ALA A 1 101 ? 1.931 1.767 -2.947 1.00 96.69 101 ALA A C 1
ATOM 829 O O . ALA A 1 101 ? 3.061 2.110 -3.303 1.00 96.69 101 ALA A O 1
ATOM 830 N N . TRP A 1 102 ? 1.252 0.795 -3.546 1.00 97.50 102 TRP A N 1
ATOM 831 C CA . TRP A 1 102 ? 1.767 -0.029 -4.637 1.00 97.50 102 TRP A CA 1
ATOM 832 C C . TRP A 1 102 ? 0.646 -0.394 -5.608 1.00 97.50 102 TRP A C 1
ATOM 834 O O . TRP A 1 102 ? -0.509 0.007 -5.452 1.00 97.50 102 TRP A O 1
ATOM 844 N N . CYS A 1 103 ? 0.996 -1.137 -6.651 1.00 97.06 103 CYS A N 1
ATOM 845 C CA . CYS A 1 103 ? 0.028 -1.755 -7.541 1.00 97.06 103 CYS A CA 1
ATOM 846 C C . CYS A 1 103 ? 0.031 -3.268 -7.346 1.00 97.06 103 CYS A C 1
ATOM 848 O O . CYS A 1 103 ? 1.093 -3.864 -7.222 1.00 97.06 103 CYS A O 1
ATOM 850 N N . ALA A 1 104 ? -1.134 -3.899 -7.353 1.00 96.31 104 ALA A N 1
ATOM 851 C CA . ALA A 1 104 ? -1.272 -5.345 -7.330 1.00 96.31 104 ALA A CA 1
ATOM 852 C C . ALA A 1 104 ? -1.753 -5.871 -8.683 1.00 96.31 104 ALA A C 1
ATOM 854 O O . ALA A 1 104 ? -2.536 -5.231 -9.397 1.00 96.31 104 ALA A O 1
ATOM 855 N N . ARG A 1 105 ? -1.273 -7.064 -9.020 1.00 93.38 105 ARG A N 1
ATOM 856 C CA . ARG A 1 105 ? -1.791 -7.890 -10.105 1.00 93.38 105 ARG A CA 1
ATOM 857 C C . ARG A 1 105 ? -2.879 -8.828 -9.567 1.00 93.38 105 ARG A C 1
ATOM 859 O O . ARG A 1 105 ? -2.893 -9.117 -8.370 1.00 93.38 105 ARG A O 1
ATOM 866 N N . PRO A 1 106 ? -3.756 -9.361 -10.438 1.00 88.88 106 PRO A N 1
ATOM 867 C CA . PRO A 1 106 ? -4.800 -10.302 -10.023 1.00 88.88 106 PRO A CA 1
ATOM 868 C C . PRO A 1 106 ? -4.284 -11.589 -9.361 1.00 88.88 106 PRO A C 1
ATOM 870 O O . PRO A 1 106 ? -5.034 -12.269 -8.672 1.00 88.88 106 PRO A O 1
ATOM 873 N N . ASP A 1 107 ? -3.016 -11.951 -9.567 1.00 89.50 107 ASP A N 1
ATOM 874 C CA . ASP A 1 107 ? -2.388 -13.119 -8.941 1.00 89.50 107 ASP A CA 1
ATOM 875 C C . ASP A 1 107 ? -1.878 -12.854 -7.510 1.00 89.50 107 ASP A C 1
ATOM 877 O O . ASP A 1 107 ? -1.369 -13.768 -6.868 1.00 89.50 107 ASP A O 1
ATOM 881 N N . GLY A 1 108 ? -2.031 -11.630 -6.989 1.00 89.44 108 GLY A N 1
ATOM 882 C CA . GLY A 1 108 ? -1.551 -11.238 -5.661 1.00 89.44 108 GLY A CA 1
ATOM 883 C C . GLY A 1 108 ? -0.078 -10.815 -5.617 1.00 89.44 108 GLY A C 1
ATOM 884 O O . GLY A 1 108 ? 0.419 -10.457 -4.547 1.00 89.44 108 GLY A O 1
ATOM 885 N N . THR A 1 109 ? 0.625 -10.800 -6.755 1.00 94.56 109 THR A N 1
ATOM 886 C CA . THR A 1 109 ? 1.955 -10.185 -6.853 1.00 94.56 109 THR A CA 1
ATOM 887 C C . THR A 1 109 ? 1.850 -8.675 -6.998 1.00 94.56 109 THR A C 1
ATOM 889 O O . THR A 1 109 ? 0.869 -8.149 -7.533 1.00 94.56 109 THR A O 1
ATOM 892 N N . ILE A 1 110 ? 2.875 -7.958 -6.543 1.00 96.25 110 ILE A N 1
ATOM 893 C CA . ILE A 1 110 ? 2.895 -6.498 -6.639 1.00 96.25 110 ILE A CA 1
ATOM 894 C C . ILE A 1 110 ? 3.790 -5.976 -7.761 1.00 96.25 110 ILE A C 1
ATOM 896 O O . ILE A 1 110 ? 4.715 -6.631 -8.240 1.00 96.25 110 ILE A O 1
ATOM 900 N N . GLU A 1 111 ? 3.541 -4.723 -8.108 1.00 97.12 111 GLU A N 1
ATOM 901 C CA . GLU A 1 111 ? 4.469 -3.817 -8.752 1.00 97.12 111 GLU A CA 1
ATOM 902 C C . GLU A 1 111 ? 4.600 -2.577 -7.871 1.00 97.12 111 GLU A C 1
ATOM 904 O O . GLU A 1 111 ? 3.646 -1.815 -7.710 1.00 97.12 111 GLU A O 1
ATOM 909 N N . ASP A 1 112 ? 5.784 -2.382 -7.295 1.00 97.19 112 ASP A N 1
ATOM 910 C CA . ASP A 1 112 ? 6.109 -1.207 -6.491 1.00 97.19 112 ASP A CA 1
ATOM 911 C C . ASP A 1 112 ? 6.818 -0.166 -7.369 1.00 97.19 112 ASP A C 1
ATOM 913 O O . ASP A 1 112 ? 8.011 -0.297 -7.636 1.00 97.19 112 ASP A O 1
ATOM 917 N N . PRO A 1 113 ? 6.138 0.881 -7.858 1.00 97.19 113 PRO A N 1
ATOM 918 C CA . PRO A 1 113 ? 6.772 1.863 -8.729 1.00 97.19 113 PRO A CA 1
ATOM 919 C C . PRO A 1 113 ? 7.693 2.834 -7.976 1.00 97.19 113 PRO A C 1
ATOM 921 O O . PRO A 1 113 ? 8.100 3.827 -8.570 1.00 97.19 113 PRO A O 1
ATOM 924 N N . THR A 1 114 ? 7.994 2.607 -6.693 1.00 96.94 114 THR A N 1
ATOM 925 C CA . THR A 1 114 ? 8.784 3.528 -5.857 1.00 96.94 114 THR A CA 1
ATOM 926 C C . THR A 1 114 ? 10.054 2.890 -5.330 1.00 96.94 114 THR A C 1
ATOM 928 O O . THR A 1 114 ? 11.131 3.455 -5.490 1.00 96.94 114 THR A O 1
ATOM 931 N N . TRP A 1 115 ? 9.950 1.732 -4.686 1.00 95.88 115 TRP A N 1
ATOM 932 C CA . TRP A 1 115 ? 11.116 1.050 -4.136 1.00 95.88 115 TRP A CA 1
ATOM 933 C C . TRP A 1 115 ? 11.828 0.209 -5.184 1.00 95.88 115 TRP A C 1
ATOM 935 O O . TRP A 1 115 ? 11.203 -0.267 -6.120 1.00 95.88 115 TRP A O 1
ATOM 945 N N . SER A 1 116 ? 13.137 0.016 -5.037 1.00 93.62 116 SER A N 1
ATOM 946 C CA . SER A 1 116 ? 13.910 -0.906 -5.872 1.00 93.62 116 SER A CA 1
ATOM 947 C C . SE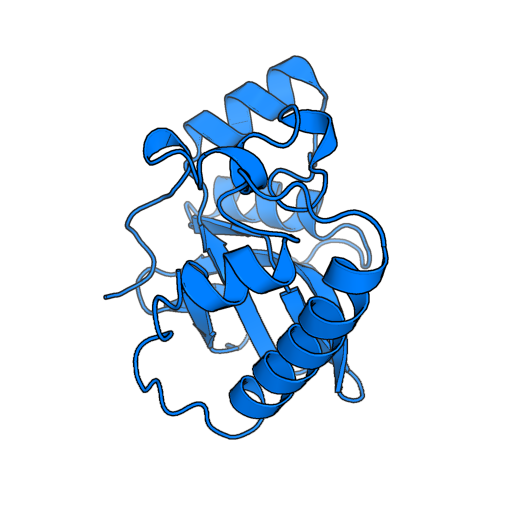R A 1 116 ? 13.562 -2.372 -5.578 1.00 93.62 116 SER A C 1
ATOM 949 O O . SER A 1 116 ? 13.002 -2.706 -4.533 1.00 93.62 116 SER A O 1
ATOM 951 N N . ASP A 1 117 ? 13.895 -3.269 -6.512 1.00 92.19 117 ASP A N 1
ATOM 952 C CA . ASP A 1 117 ? 13.662 -4.703 -6.318 1.00 92.19 117 ASP A CA 1
ATOM 953 C C . ASP A 1 117 ? 14.397 -5.214 -5.074 1.00 92.19 117 ASP A C 1
ATOM 955 O O . ASP A 1 117 ? 15.567 -4.902 -4.850 1.00 92.19 117 ASP A O 1
ATOM 959 N N . GLY A 1 118 ? 13.690 -6.008 -4.268 1.00 89.69 118 GLY A N 1
ATOM 960 C CA . GLY A 1 118 ? 14.206 -6.572 -3.020 1.00 89.69 118 GLY A CA 1
ATOM 961 C C . GLY A 1 118 ? 14.205 -5.618 -1.823 1.00 89.69 118 GLY A C 1
ATOM 962 O O . GLY A 1 118 ? 14.546 -6.051 -0.727 1.00 89.69 118 GLY A O 1
ATOM 963 N N . ALA A 1 119 ? 13.815 -4.349 -1.985 1.00 94.12 119 ALA A N 1
ATOM 964 C CA . ALA A 1 119 ? 13.699 -3.428 -0.854 1.00 94.12 119 ALA A CA 1
ATOM 965 C C . ALA A 1 119 ? 12.468 -3.720 0.019 1.00 94.12 119 ALA A C 1
ATOM 967 O O . ALA A 1 119 ? 12.551 -3.614 1.240 1.00 94.12 119 ALA A O 1
ATOM 968 N N . GLY A 1 120 ? 11.340 -4.095 -0.589 1.00 95.44 120 GLY A N 1
ATOM 969 C CA . GLY A 1 120 ? 10.151 -4.516 0.144 1.00 95.44 120 GLY A CA 1
ATOM 970 C C . GLY A 1 120 ? 10.058 -6.030 0.281 1.00 95.44 120 GLY A C 1
ATOM 971 O O . GLY A 1 120 ? 10.180 -6.767 -0.697 1.00 95.44 120 GLY A O 1
ATOM 972 N N . LEU A 1 121 ? 9.833 -6.471 1.513 1.00 94.88 121 LEU A N 1
ATOM 973 C CA . LEU A 1 121 ? 9.900 -7.865 1.941 1.00 94.88 121 LEU A CA 1
ATOM 974 C C . LEU A 1 121 ? 8.510 -8.488 2.133 1.00 94.88 121 LEU A C 1
ATOM 976 O O . LEU A 1 121 ? 8.301 -9.661 1.844 1.00 94.88 121 LEU A O 1
ATOM 980 N N . ALA A 1 122 ? 7.536 -7.699 2.582 1.00 95.38 122 ALA A N 1
ATOM 981 C CA . ALA A 1 122 ? 6.150 -8.124 2.763 1.00 95.38 122 ALA A CA 1
ATOM 982 C C . ALA A 1 122 ? 5.208 -6.924 2.667 1.00 95.38 122 ALA A C 1
ATOM 984 O O . ALA A 1 122 ? 5.613 -5.795 2.943 1.00 95.38 122 ALA A O 1
ATOM 985 N N . TYR A 1 123 ? 3.955 -7.167 2.283 1.00 96.88 123 TYR A N 1
ATOM 986 C CA . TYR A 1 123 ? 2.976 -6.118 2.010 1.00 96.88 123 TYR A CA 1
ATOM 987 C C . TYR A 1 123 ? 1.583 -6.555 2.462 1.00 96.88 123 TYR A C 1
ATOM 989 O O . TYR A 1 123 ? 1.143 -7.660 2.134 1.00 96.88 123 TYR A O 1
ATOM 997 N N . VAL A 1 124 ? 0.872 -5.672 3.162 1.00 96.19 124 VAL A N 1
ATOM 998 C CA . VAL A 1 124 ? -0.540 -5.852 3.515 1.00 96.19 124 VAL A CA 1
ATOM 999 C C . VAL A 1 124 ? -1.301 -4.550 3.317 1.00 96.19 124 VAL A C 1
ATOM 1001 O O . VAL A 1 124 ? -0.903 -3.507 3.833 1.00 96.19 124 VAL A O 1
ATOM 1004 N N . GLY A 1 125 ? -2.392 -4.589 2.557 1.00 95.12 125 GLY A N 1
ATOM 1005 C CA . GLY A 1 125 ? -3.106 -3.373 2.175 1.00 95.12 125 GLY A CA 1
ATOM 1006 C C . GLY A 1 125 ? -4.526 -3.599 1.684 1.00 95.12 125 GLY A C 1
ATOM 1007 O O . GLY A 1 125 ? -4.948 -4.729 1.444 1.00 95.12 125 GLY A O 1
ATOM 1008 N N . ILE A 1 126 ? -5.256 -2.501 1.511 1.00 92.31 126 ILE A N 1
ATOM 1009 C CA . ILE A 1 126 ? -6.605 -2.491 0.948 1.00 92.31 126 ILE A CA 1
ATOM 1010 C C . ILE A 1 126 ? -6.531 -2.084 -0.528 1.00 92.31 126 ILE A C 1
ATOM 1012 O O . ILE A 1 126 ? -5.975 -1.027 -0.841 1.00 92.31 126 ILE A O 1
ATOM 1016 N N . PRO A 1 127 ? -7.060 -2.903 -1.453 1.00 93.12 127 PRO A N 1
ATOM 1017 C CA . PRO A 1 127 ? -7.141 -2.549 -2.861 1.00 93.12 127 PRO A CA 1
ATOM 1018 C C . PRO A 1 127 ? -8.291 -1.570 -3.114 1.00 93.12 127 PRO A C 1
ATOM 1020 O O . PRO A 1 127 ? -9.404 -1.776 -2.637 1.00 93.12 127 PRO A O 1
ATOM 1023 N N . PHE A 1 128 ? -8.061 -0.541 -3.926 1.00 90.19 128 PHE A N 1
ATOM 1024 C CA . PHE A 1 128 ? -9.048 0.501 -4.206 1.00 90.19 128 PHE A CA 1
ATOM 1025 C C . PHE A 1 128 ? -9.604 0.444 -5.624 1.00 90.19 128 PHE A C 1
ATOM 1027 O O . PHE A 1 128 ? -8.897 0.140 -6.589 1.00 90.19 128 PHE A O 1
ATOM 1034 N N . THR A 1 129 ? -10.878 0.812 -5.771 1.00 87.44 129 THR A N 1
ATOM 1035 C CA . THR A 1 129 ? -11.490 1.007 -7.090 1.00 87.44 129 THR A CA 1
ATOM 1036 C C . THR A 1 129 ? -11.010 2.308 -7.742 1.00 87.44 129 THR A C 1
ATOM 1038 O O . THR A 1 129 ? -10.836 3.338 -7.088 1.00 87.44 129 THR A O 1
ATOM 1041 N N . ALA A 1 130 ? -10.839 2.295 -9.068 1.00 85.88 130 ALA A N 1
ATOM 1042 C CA . ALA A 1 130 ? -10.410 3.479 -9.818 1.00 85.88 130 ALA A CA 1
ATOM 1043 C C . ALA A 1 130 ? -11.374 4.671 -9.658 1.00 85.88 130 ALA A C 1
ATOM 1045 O O . ALA A 1 130 ? -10.933 5.820 -9.611 1.00 85.88 130 ALA A O 1
ATOM 1046 N N . SER A 1 131 ? -12.680 4.400 -9.542 1.00 85.00 131 SER A N 1
ATOM 1047 C CA . SER A 1 131 ? -13.707 5.414 -9.283 1.00 85.00 131 SER A CA 1
ATOM 1048 C C . SER A 1 131 ? -13.531 6.078 -7.920 1.00 85.00 131 SER A C 1
ATOM 1050 O O . SER A 1 131 ? -13.613 7.300 -7.836 1.00 85.00 131 SER A O 1
ATOM 1052 N N . TYR A 1 132 ? -13.231 5.297 -6.878 1.00 85.81 132 TYR A N 1
ATOM 1053 C CA . TYR A 1 132 ? -13.023 5.828 -5.533 1.00 85.81 132 TYR A CA 1
ATOM 1054 C C . TYR A 1 132 ? -11.790 6.738 -5.478 1.00 85.81 132 TYR A C 1
ATOM 1056 O O . TYR A 1 132 ? -11.855 7.837 -4.931 1.00 85.81 132 TYR A O 1
ATOM 1064 N N . ILE A 1 133 ? -10.692 6.335 -6.129 1.00 86.81 133 ILE A N 1
ATOM 1065 C CA . ILE A 1 133 ? -9.477 7.158 -6.251 1.00 86.81 133 ILE A CA 1
ATOM 1066 C C . ILE A 1 133 ? -9.792 8.472 -6.980 1.00 86.81 133 ILE A C 1
ATOM 1068 O O . ILE A 1 133 ? -9.434 9.548 -6.505 1.00 86.81 133 ILE A O 1
ATOM 1072 N N . ALA A 1 134 ? -10.484 8.400 -8.122 1.00 84.94 134 ALA A N 1
ATOM 1073 C CA . ALA A 1 134 ? -10.808 9.575 -8.930 1.00 84.94 134 ALA A CA 1
ATOM 1074 C C . ALA A 1 134 ? -11.694 10.586 -8.181 1.00 84.94 134 ALA A C 1
ATOM 1076 O O . ALA A 1 134 ? -11.444 11.787 -8.261 1.00 84.94 134 ALA A O 1
ATOM 1077 N N . GLU A 1 135 ? -12.693 10.116 -7.430 1.00 83.69 135 GLU A N 1
ATOM 1078 C CA . GLU A 1 135 ? -13.553 10.971 -6.602 1.00 83.69 135 GLU A CA 1
ATOM 1079 C C . GLU A 1 135 ? -12.745 11.741 -5.544 1.00 83.69 135 GLU A C 1
ATOM 1081 O O . GLU A 1 135 ? -12.960 12.937 -5.329 1.00 83.69 135 GLU A O 1
ATOM 1086 N N . HIS A 1 136 ? -11.784 11.073 -4.904 1.00 80.62 136 HIS A N 1
ATOM 1087 C CA . HIS A 1 136 ? -10.951 11.684 -3.871 1.00 80.62 136 HIS A CA 1
ATOM 1088 C C . HIS A 1 136 ? -9.933 12.663 -4.455 1.00 80.62 136 HIS A C 1
ATOM 1090 O O . HIS A 1 136 ? -9.761 13.754 -3.905 1.00 80.62 136 HIS A O 1
ATOM 1096 N N . GLU A 1 137 ? -9.319 12.337 -5.596 1.00 83.25 137 GLU A N 1
ATOM 1097 C CA . GLU A 1 137 ? -8.399 13.259 -6.264 1.00 83.25 137 GLU A CA 1
ATOM 1098 C C . GLU A 1 137 ? -9.100 14.522 -6.775 1.00 83.25 137 GLU A C 1
ATOM 1100 O O . GLU A 1 137 ? -8.567 15.623 -6.638 1.00 83.25 137 GLU A O 1
ATOM 1105 N N . GLN A 1 138 ? -10.322 14.403 -7.308 1.00 78.25 138 GLN A N 1
ATOM 1106 C CA . GLN A 1 138 ? -11.110 15.564 -7.742 1.00 78.25 138 GLN A CA 1
ATOM 1107 C C . GLN A 1 138 ? -11.392 16.539 -6.596 1.00 78.25 138 GLN A C 1
ATOM 1109 O O . GLN A 1 138 ? -11.417 17.750 -6.804 1.00 78.25 138 GLN A O 1
ATOM 1114 N N . ARG A 1 139 ? -11.602 16.019 -5.383 1.00 71.56 139 ARG A N 1
ATOM 1115 C CA . ARG A 1 139 ? -11.883 16.836 -4.199 1.00 71.56 139 ARG A CA 1
ATOM 1116 C C . ARG A 1 139 ? -10.625 17.436 -3.570 1.00 71.56 139 ARG A C 1
ATOM 1118 O O . ARG A 1 139 ? -10.741 18.465 -2.909 1.00 71.56 139 ARG A O 1
ATOM 1125 N N . ARG A 1 140 ? -9.460 16.784 -3.698 1.00 70.38 140 ARG A N 1
ATOM 1126 C CA . ARG A 1 1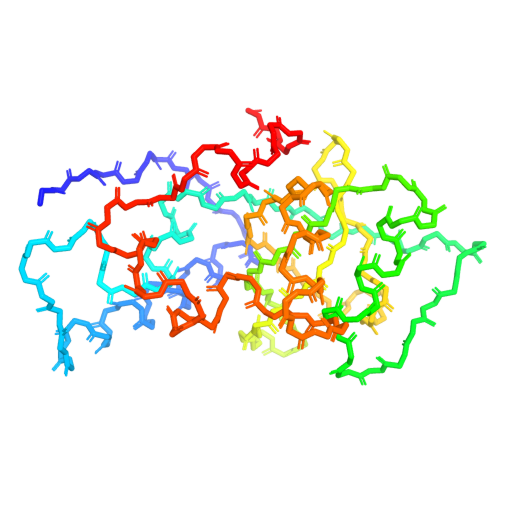40 ? -8.302 17.039 -2.812 1.00 70.38 140 ARG A CA 1
ATOM 1127 C C . ARG A 1 140 ? -6.942 17.166 -3.509 1.00 70.38 140 ARG A C 1
ATOM 1129 O O . ARG A 1 140 ? -5.961 17.460 -2.834 1.00 70.38 140 ARG A O 1
ATOM 1136 N N . GLY A 1 141 ? -6.876 17.008 -4.830 1.00 72.62 141 GLY A N 1
ATOM 1137 C CA . GLY A 1 141 ? -5.630 17.021 -5.602 1.00 72.62 141 GLY A CA 1
ATOM 1138 C C . GLY A 1 141 ? -5.038 15.623 -5.808 1.00 72.62 141 GLY A C 1
ATOM 1139 O O . GLY A 1 141 ? -5.607 14.622 -5.394 1.00 72.62 141 GLY A O 1
ATOM 1140 N N . THR A 1 142 ? -3.901 15.535 -6.495 1.00 66.69 142 THR A N 1
ATOM 1141 C CA . THR A 1 142 ? -3.255 14.251 -6.823 1.00 66.69 142 THR A CA 1
ATOM 1142 C C . THR A 1 142 ? -2.557 13.621 -5.616 1.00 66.69 142 THR A C 1
ATOM 1144 O O . THR A 1 142 ? -2.018 14.355 -4.790 1.00 66.69 142 THR A O 1
ATOM 1147 N N . ALA A 1 143 ? -2.456 12.283 -5.589 1.00 68.88 143 ALA A N 1
ATOM 1148 C CA . ALA A 1 143 ? -1.698 11.512 -4.584 1.00 68.88 143 ALA A CA 1
ATOM 1149 C C . ALA A 1 143 ? -2.279 11.530 -3.156 1.00 68.88 143 ALA A C 1
ATOM 1151 O O . ALA A 1 143 ? -1.552 11.642 -2.167 1.00 68.88 143 ALA A O 1
ATOM 1152 N N . VAL A 1 144 ? -3.603 11.416 -3.055 1.00 75.19 144 VAL A N 1
ATOM 1153 C CA . VAL A 1 144 ? -4.320 11.336 -1.776 1.00 75.19 144 VAL A CA 1
ATOM 1154 C C . VAL A 1 144 ? -3.993 10.023 -1.059 1.00 75.19 144 VAL A C 1
ATOM 1156 O O . VAL A 1 144 ? -3.983 8.972 -1.688 1.00 75.19 144 VAL A O 1
ATOM 1159 N N . ARG A 1 145 ? -3.776 10.093 0.260 1.00 83.62 145 ARG A N 1
ATOM 1160 C CA . ARG A 1 145 ? -3.709 8.937 1.167 1.00 83.62 145 ARG A CA 1
ATOM 1161 C C . ARG A 1 145 ? -5.127 8.505 1.526 1.00 83.62 145 ARG A C 1
ATOM 1163 O O . ARG A 1 145 ? -5.761 9.131 2.367 1.00 83.62 145 ARG A O 1
ATOM 1170 N N . LEU A 1 146 ? -5.657 7.489 0.864 1.00 82.50 146 LEU A N 1
ATOM 1171 C CA . LEU A 1 146 ? -7.043 7.05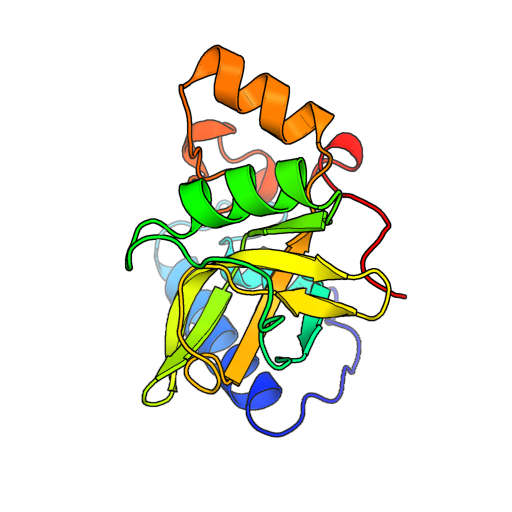4 1.036 1.00 82.50 146 LEU A CA 1
ATOM 1172 C C . LEU A 1 146 ? -7.271 6.243 2.316 1.00 82.50 146 LEU A C 1
ATOM 1174 O O . LEU A 1 146 ? -8.339 6.349 2.920 1.00 82.50 146 LEU A O 1
ATOM 1178 N N . LEU A 1 147 ? -6.291 5.428 2.715 1.00 82.69 147 LEU A N 1
ATOM 1179 C CA . LEU A 1 147 ? -6.380 4.565 3.893 1.00 82.69 147 LEU A CA 1
ATOM 1180 C C . LEU A 1 147 ? -5.790 5.231 5.134 1.00 82.69 147 LEU A C 1
ATOM 1182 O O . LEU A 1 147 ? -6.429 5.292 6.179 1.00 82.69 147 LEU A O 1
ATOM 1186 N N . LEU A 1 148 ? -4.560 5.727 5.020 1.00 79.25 148 LEU A N 1
ATOM 1187 C CA . LEU A 1 148 ? -3.736 6.092 6.175 1.00 79.25 148 LEU A CA 1
ATOM 1188 C C . LEU A 1 148 ? -3.862 7.569 6.569 1.00 79.25 148 LEU A C 1
ATOM 1190 O O . LEU A 1 148 ? -3.054 8.076 7.341 1.00 79.25 148 LEU A O 1
ATOM 1194 N N . ASP A 1 149 ? -4.860 8.280 6.049 1.00 77.62 149 ASP A N 1
ATOM 1195 C CA . ASP A 1 149 ? -5.258 9.600 6.544 1.00 77.62 149 ASP A CA 1
ATOM 1196 C C . ASP A 1 149 ? -6.734 9.558 7.000 1.00 77.62 149 ASP A C 1
ATOM 1198 O O . ASP A 1 149 ? -7.648 9.935 6.260 1.00 77.62 149 ASP A O 1
ATOM 1202 N N . PRO A 1 150 ? -7.004 9.042 8.219 1.00 64.50 150 PRO A N 1
ATOM 1203 C CA . PRO A 1 150 ? -8.362 8.797 8.712 1.00 64.50 150 PRO A CA 1
ATOM 1204 C C . PRO A 1 150 ? -9.213 10.062 8.834 1.00 64.50 150 PRO A C 1
ATOM 1206 O O . PRO A 1 150 ? -10.442 9.988 8.786 1.00 64.50 150 PRO A O 1
ATOM 1209 N N . HIS A 1 151 ? -8.574 11.224 8.978 1.00 65.31 151 HIS A N 1
ATOM 1210 C CA . HIS A 1 151 ? -9.264 12.507 9.010 1.00 65.31 151 HIS A CA 1
ATOM 1211 C C . HIS A 1 151 ? -9.917 12.843 7.668 1.00 65.31 151 HIS A C 1
ATOM 1213 O O . HIS A 1 151 ? -10.859 13.631 7.638 1.00 65.31 151 HIS A O 1
ATOM 1219 N N . LEU A 1 152 ? -9.456 12.251 6.560 1.00 64.06 152 LEU A N 1
ATOM 1220 C CA . LEU A 1 152 ? -10.052 12.516 5.255 1.00 64.06 152 LEU A CA 1
ATOM 1221 C C . LEU A 1 152 ? -11.438 11.891 5.112 1.00 64.06 152 LEU A C 1
ATOM 1223 O O . LEU A 1 152 ? -12.259 12.472 4.407 1.00 64.06 152 LEU A O 1
ATOM 1227 N N . ASN A 1 153 ? -11.722 10.793 5.813 1.00 65.81 153 ASN A N 1
ATOM 1228 C CA . ASN A 1 153 ? -13.010 10.096 5.757 1.00 65.81 153 ASN A CA 1
ATOM 1229 C C . ASN A 1 153 ? -13.750 10.134 7.102 1.00 65.81 153 ASN A C 1
ATOM 1231 O O . ASN A 1 153 ? -14.445 9.183 7.438 1.00 65.81 153 ASN A O 1
ATOM 1235 N N . ASP A 1 154 ? -13.559 11.186 7.912 1.00 72.44 154 ASP A N 1
ATOM 1236 C CA . ASP A 1 154 ? -14.211 11.357 9.225 1.00 72.44 154 ASP A CA 1
ATOM 1237 C C . ASP A 1 154 ? -14.150 10.105 10.122 1.00 72.44 154 ASP A C 1
ATOM 1239 O O . ASP A 1 154 ? -15.078 9.804 10.886 1.00 72.44 154 ASP A O 1
ATOM 1243 N N . TRP A 1 155 ? -13.037 9.368 10.035 1.00 75.06 155 TRP A N 1
ATOM 1244 C CA . TRP A 1 155 ? -12.802 8.109 10.744 1.00 75.06 155 TRP A CA 1
ATOM 1245 C C . TRP A 1 155 ? -13.795 6.982 10.415 1.00 75.06 155 TRP A C 1
ATOM 1247 O O . TRP A 1 155 ? -13.842 5.986 11.135 1.00 75.06 155 TRP A O 1
ATOM 1257 N N . GLU A 1 156 ? -14.578 7.103 9.342 1.00 79.19 156 GLU A N 1
ATOM 1258 C CA . GLU A 1 156 ? -15.601 6.136 8.928 1.00 79.19 156 GLU A CA 1
ATOM 1259 C C . GLU A 1 156 ? -15.067 4.693 8.834 1.00 79.19 156 GLU A C 1
ATOM 1261 O O . GLU A 1 156 ? -15.681 3.819 9.457 1.00 79.19 156 GLU A O 1
ATOM 1266 N N . PRO A 1 157 ? -13.893 4.429 8.214 1.00 81.19 157 PRO A N 1
ATOM 1267 C CA . PRO A 1 157 ? -13.261 3.110 8.239 1.00 81.19 157 PRO A CA 1
ATOM 1268 C C . PRO A 1 157 ? -13.128 2.471 9.621 1.00 81.19 157 PRO A C 1
ATOM 1270 O O . PRO A 1 157 ? -13.362 1.276 9.781 1.00 81.19 157 PRO A O 1
ATOM 1273 N N . LEU A 1 158 ? -12.748 3.264 10.626 1.00 83.44 158 LEU A N 1
ATOM 1274 C CA . LEU A 1 158 ? -12.545 2.773 11.987 1.00 83.44 158 LEU A CA 1
ATOM 1275 C C . LEU A 1 158 ? -13.870 2.672 12.744 1.00 83.44 158 LEU A C 1
ATOM 1277 O O . LEU A 1 158 ? -14.071 1.743 13.519 1.00 83.44 158 LEU A O 1
ATOM 1281 N N . ARG A 1 159 ? -14.797 3.599 12.493 1.00 81.31 159 ARG A N 1
ATOM 1282 C CA . ARG A 1 159 ? -16.104 3.664 13.152 1.00 81.31 159 ARG A CA 1
ATOM 1283 C C . ARG A 1 159 ? -17.022 2.515 12.764 1.00 81.31 159 ARG A C 1
ATOM 1285 O O . ARG A 1 159 ? -17.516 1.812 13.637 1.00 81.31 159 ARG A O 1
ATOM 1292 N N . SER A 1 160 ? -17.283 2.372 11.470 1.00 77.19 160 SER A N 1
ATOM 1293 C CA . SER A 1 160 ? -18.317 1.484 10.921 1.00 77.19 160 SER A CA 1
ATOM 1294 C C . SER A 1 160 ? -17.751 0.358 10.061 1.00 77.19 160 SER A C 1
ATOM 1296 O O . SER A 1 160 ? -18.509 -0.478 9.574 1.00 77.19 160 SER A O 1
ATOM 1298 N N . GLY A 1 161 ? -16.429 0.317 9.890 1.00 71.31 161 GLY A N 1
ATOM 1299 C CA . GLY A 1 161 ? -15.759 -0.606 8.988 1.00 71.31 161 GLY A CA 1
ATOM 1300 C C . GLY A 1 161 ? -15.589 -0.037 7.582 1.00 71.31 161 GLY A C 1
ATOM 1301 O O . GLY A 1 161 ? -15.993 1.085 7.277 1.00 71.31 161 GLY A O 1
ATOM 1302 N N . TRP A 1 162 ? -14.934 -0.820 6.726 1.00 71.75 162 TRP A N 1
ATOM 1303 C CA . TRP A 1 162 ? -14.539 -0.375 5.396 1.00 71.75 162 TRP A CA 1
ATOM 1304 C C . TRP A 1 162 ? -15.722 -0.378 4.412 1.00 71.75 162 TRP A C 1
ATOM 1306 O O . TRP A 1 162 ? -16.408 -1.400 4.300 1.00 71.75 162 TRP A O 1
ATOM 1316 N N . PRO A 1 163 ? -15.986 0.721 3.679 1.00 67.75 163 PRO A N 1
ATOM 1317 C CA . PRO A 1 163 ? -17.089 0.758 2.729 1.00 67.75 163 PRO A CA 1
ATOM 1318 C C . PRO A 1 163 ? -16.802 -0.168 1.540 1.00 67.75 163 PRO A C 1
ATOM 1320 O O . PRO A 1 163 ? -15.816 0.002 0.826 1.00 67.75 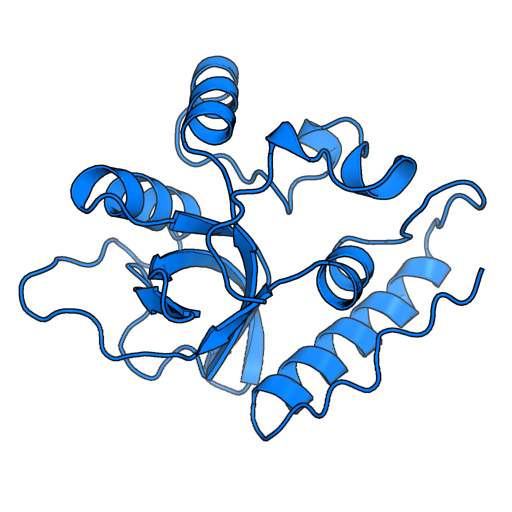163 PRO A O 1
ATOM 1323 N N . ALA A 1 164 ? -17.703 -1.117 1.272 1.00 65.19 164 ALA A N 1
ATOM 1324 C CA . ALA A 1 164 ? -17.538 -2.115 0.206 1.00 65.19 164 ALA A CA 1
ATOM 1325 C C . ALA A 1 164 ? -17.339 -1.505 -1.198 1.00 65.19 164 ALA A C 1
ATOM 1327 O O . ALA A 1 164 ? -16.744 -2.128 -2.067 1.00 65.19 164 ALA A O 1
ATOM 1328 N N . ILE A 1 165 ? -17.816 -0.276 -1.423 1.00 57.56 165 ILE A N 1
ATOM 1329 C CA . ILE A 1 165 ? -17.644 0.461 -2.687 1.00 57.56 165 ILE A CA 1
ATOM 1330 C C . ILE A 1 165 ? -16.208 0.962 -2.914 1.00 57.56 165 ILE A C 1
ATOM 1332 O O . ILE A 1 165 ? -15.825 1.257 -4.049 1.00 57.56 165 ILE A O 1
ATOM 1336 N N . ALA A 1 166 ? -15.424 1.086 -1.841 1.00 62.28 166 ALA A N 1
ATOM 1337 C CA . ALA A 1 166 ? -14.035 1.512 -1.916 1.00 62.28 166 ALA A CA 1
ATOM 1338 C C . ALA A 1 166 ? -13.119 0.346 -2.290 1.00 62.28 166 ALA A C 1
ATOM 1340 O O . ALA A 1 166 ? -12.101 0.568 -2.940 1.00 62.28 166 ALA A O 1
ATOM 1341 N N . GLU A 1 167 ? -13.492 -0.879 -1.916 1.00 71.69 167 GLU A N 1
ATOM 1342 C CA . GLU A 1 167 ? -12.652 -2.060 -2.063 1.00 71.69 167 GLU A CA 1
ATOM 1343 C C . GLU A 1 167 ? -12.796 -2.703 -3.448 1.00 71.69 167 GLU A C 1
ATOM 1345 O O . GLU A 1 167 ? -13.891 -3.030 -3.909 1.00 71.69 167 GLU A O 1
ATOM 1350 N N . SER A 1 168 ? -11.671 -2.902 -4.131 1.00 74.00 168 SER A N 1
ATOM 1351 C CA . SER A 1 168 ? -11.648 -3.691 -5.361 1.00 74.00 168 SER A CA 1
ATOM 1352 C C . SER A 1 168 ? -11.589 -5.179 -5.019 1.00 74.00 168 SER A C 1
ATOM 1354 O O . SER A 1 168 ? -10.664 -5.627 -4.352 1.00 74.00 168 SER A O 1
ATOM 1356 N N . ALA A 1 169 ? -12.523 -5.975 -5.545 1.00 62.31 169 ALA A N 1
ATOM 1357 C CA . ALA A 1 169 ? -12.600 -7.424 -5.312 1.00 62.31 169 ALA A CA 1
ATOM 1358 C C . ALA A 1 169 ? -11.433 -8.242 -5.917 1.00 62.31 169 ALA A C 1
ATOM 1360 O O . ALA A 1 169 ? -11.492 -9.469 -5.947 1.00 62.31 169 ALA A O 1
ATOM 1361 N N . ALA A 1 170 ? -10.413 -7.580 -6.469 1.00 53.59 170 ALA A N 1
ATOM 1362 C CA . ALA A 1 170 ? -9.426 -8.177 -7.361 1.00 53.59 170 ALA A CA 1
ATOM 1363 C C . ALA A 1 170 ? -8.100 -8.595 -6.688 1.00 53.59 170 ALA A C 1
ATOM 1365 O O . ALA A 1 170 ? -7.155 -8.940 -7.392 1.00 53.59 170 ALA A O 1
ATOM 1366 N N . ALA A 1 171 ? -8.023 -8.616 -5.356 1.00 45.19 171 ALA A N 1
ATOM 1367 C CA . ALA A 1 171 ? -6.936 -9.261 -4.618 1.00 45.19 171 ALA A CA 1
ATOM 1368 C C . ALA A 1 171 ? -7.494 -10.511 -3.912 1.00 45.19 171 ALA A C 1
ATOM 1370 O O . ALA A 1 171 ? -8.577 -10.470 -3.338 1.00 45.19 171 ALA A O 1
ATOM 1371 N N . ASN A 1 172 ? -6.831 -11.651 -4.090 1.00 38.97 172 ASN A N 1
ATOM 1372 C CA . ASN A 1 172 ? -7.429 -12.988 -4.022 1.00 38.97 172 ASN A CA 1
ATOM 1373 C C . ASN A 1 172 ? -8.090 -13.405 -2.691 1.00 38.97 172 ASN A C 1
ATOM 1375 O O . ASN A 1 172 ? -7.609 -13.103 -1.600 1.00 38.97 172 ASN A O 1
ATOM 1379 N N . ARG A 1 173 ? -9.154 -14.209 -2.858 1.00 37.28 173 ARG A N 1
ATOM 1380 C CA . ARG A 1 173 ? -9.631 -15.224 -1.902 1.00 37.28 173 ARG A CA 1
ATOM 1381 C C . ARG A 1 173 ? -8.584 -16.307 -1.673 1.00 37.28 173 ARG A C 1
ATOM 1383 O O . ARG A 1 173 ? -7.868 -16.623 -2.648 1.00 37.28 173 ARG A O 1
#

Secondary structure (DSSP, 8-state):
-----------HHHHHHHHHHHHHHHHTHHHH--TT-S-SSHHHHHHHHPEEEB--PPPTTS----TT-HHHHHHHHHHHHTPEEEEEEEE-GGG-EEEEEEEE-TTSBEE-SSSPTTT--EEEEEEE-HHHHHHHHHHH-SS--SSS-GGGGTTHHHHH---TTTB-TTS--

pLDDT: mean 83.49, std 15.08, range [34.28, 97.5]

Radius of gyration: 15.54 Å; chains: 1; bounding box: 34×36×45 Å